Protein AF-A0A7C4WEC2-F1 (afdb_monomer_lite)

Foldseek 3Di:
DPPPDDDPPVRVVVCCCVPPLVVLLVLCVVVVLCVLPPPDDSVRLSVVLVVQLVVCCVVPNPPDDSSNSSVVCSVVPRPHCVVVVVVVVVVVVVVVVPDDDDDDDDDD

Structure (mmCIF, N/CA/C/O backbone):
data_AF-A0A7C4WEC2-F1
#
_entry.id   AF-A0A7C4WEC2-F1
#
loop_
_atom_site.group_PDB
_atom_site.id
_atom_site.type_symbol
_atom_site.label_atom_id
_atom_site.label_alt_id
_atom_site.label_comp_id
_atom_site.label_asym_id
_atom_site.label_entity_id
_atom_site.label_seq_id
_atom_site.pdbx_PDB_ins_code
_atom_site.Cartn_x
_atom_site.Cartn_y
_atom_site.Cartn_z
_atom_site.occupancy
_atom_site.B_iso_or_equiv
_atom_site.auth_seq_id
_atom_site.auth_comp_id
_atom_site.auth_asym_id
_atom_site.auth_atom_id
_atom_site.pdbx_PDB_model_num
ATOM 1 N N . LEU A 1 1 ? -14.549 17.488 13.414 1.00 42.41 1 LEU A N 1
ATOM 2 C CA . LEU A 1 1 ? -14.752 17.364 14.873 1.00 42.41 1 LEU A CA 1
ATOM 3 C C . LEU A 1 1 ? -14.385 15.939 15.249 1.00 42.41 1 LEU A C 1
ATOM 5 O O . LEU A 1 1 ? -15.150 15.036 14.935 1.00 42.41 1 LEU A O 1
ATOM 9 N N . GLU A 1 2 ? -13.207 15.727 15.833 1.00 53.84 2 GLU A N 1
ATOM 10 C CA . GLU A 1 2 ? -12.892 14.465 16.514 1.00 53.84 2 GLU A CA 1
ATOM 11 C C . GLU A 1 2 ? -13.814 14.369 17.733 1.00 53.84 2 GLU A C 1
ATOM 13 O O . GLU A 1 2 ? -13.787 15.240 18.600 1.00 53.84 2 GLU A O 1
ATOM 18 N N . GLN A 1 3 ? -14.707 13.378 17.769 1.00 62.59 3 GLN A N 1
ATOM 19 C CA . GLN A 1 3 ? -15.769 13.332 18.782 1.00 62.59 3 GLN A CA 1
ATOM 20 C C . GLN A 1 3 ? -15.299 12.873 20.173 1.00 62.59 3 GLN A C 1
ATOM 22 O O . GLN A 1 3 ? -16.138 12.730 21.055 1.00 62.59 3 GLN A O 1
ATOM 27 N N . GLY A 1 4 ? -13.997 12.657 20.404 1.00 62.19 4 GLY A N 1
ATOM 28 C CA . GLY A 1 4 ? -13.445 12.357 21.736 1.00 62.19 4 GLY A CA 1
ATOM 29 C C . GLY A 1 4 ? -14.090 11.164 22.456 1.00 62.19 4 GLY A C 1
ATOM 30 O O . GLY A 1 4 ? -13.958 11.048 23.672 1.00 62.19 4 GLY A O 1
ATOM 31 N N . ARG A 1 5 ? -14.818 10.307 21.729 1.00 70.88 5 ARG A N 1
ATOM 32 C CA . ARG A 1 5 ? -15.446 9.101 22.265 1.00 70.88 5 ARG A CA 1
ATOM 33 C C . ARG A 1 5 ? -14.468 7.946 22.170 1.00 70.88 5 ARG A C 1
ATOM 35 O O . ARG A 1 5 ? -13.743 7.831 21.184 1.00 70.88 5 ARG A O 1
ATOM 42 N N . GLU A 1 6 ? -14.508 7.072 23.162 1.00 71.88 6 GLU A N 1
ATOM 43 C CA . GLU A 1 6 ? -13.896 5.756 23.055 1.00 71.88 6 GLU A CA 1
ATOM 44 C C . GLU A 1 6 ? -14.609 5.008 21.916 1.00 71.88 6 GLU A C 1
ATOM 46 O O . GLU A 1 6 ? -15.839 4.881 21.914 1.00 71.88 6 GLU A O 1
ATOM 51 N N . ILE A 1 7 ? -13.859 4.626 20.882 1.00 76.12 7 ILE A N 1
ATOM 52 C CA . ILE A 1 7 ? -14.384 3.852 19.756 1.00 76.12 7 ILE A CA 1
ATOM 53 C C . ILE A 1 7 ? -14.255 2.378 20.156 1.00 76.12 7 ILE A C 1
ATOM 55 O O . ILE A 1 7 ? -13.143 1.959 20.484 1.00 76.12 7 ILE A O 1
ATOM 59 N N . PRO A 1 8 ? -15.351 1.597 20.167 1.00 88.44 8 PRO A N 1
ATOM 60 C CA . PRO A 1 8 ? -15.278 0.155 20.363 1.00 88.44 8 PRO A CA 1
ATOM 61 C C . PRO A 1 8 ? -14.254 -0.473 19.414 1.00 88.44 8 PRO A C 1
ATOM 63 O O . PRO A 1 8 ? -14.180 -0.086 18.249 1.00 88.44 8 PRO A O 1
ATOM 66 N N . GLU A 1 9 ? -13.486 -1.448 19.895 1.00 84.06 9 GLU A N 1
ATOM 67 C CA . GLU A 1 9 ? -12.401 -2.073 19.126 1.00 84.06 9 GLU A CA 1
ATOM 68 C C . GLU A 1 9 ? -12.876 -2.580 17.755 1.00 84.06 9 GLU A C 1
ATOM 70 O O . GLU A 1 9 ? -12.265 -2.259 16.738 1.00 84.06 9 GLU A O 1
ATOM 75 N N . ASP A 1 10 ? -14.026 -3.257 17.711 1.00 89.56 10 ASP A N 1
ATOM 76 C CA . ASP A 1 10 ? -14.637 -3.743 16.468 1.00 89.56 10 ASP A CA 1
ATOM 77 C C . ASP A 1 10 ? -14.892 -2.613 15.458 1.00 89.56 10 ASP A C 1
ATOM 79 O O . ASP A 1 10 ? -14.642 -2.760 14.263 1.00 89.56 10 ASP A O 1
ATOM 83 N N . GLU A 1 11 ? -15.358 -1.457 15.935 1.00 90.50 11 GLU A N 1
ATOM 84 C CA . GLU A 1 11 ? -15.617 -0.292 15.089 1.00 90.50 11 GLU A CA 1
ATOM 85 C C . GLU A 1 11 ? -14.307 0.330 14.584 1.00 90.50 11 GLU A C 1
ATOM 87 O O . GLU A 1 11 ? -14.224 0.733 13.424 1.00 90.50 11 GLU A O 1
ATOM 92 N N . ALA A 1 12 ? -13.264 0.363 15.418 1.00 90.69 12 ALA A N 1
ATOM 93 C CA . ALA A 1 12 ? -11.951 0.864 15.024 1.00 90.69 12 ALA A CA 1
ATOM 94 C C . ALA A 1 12 ? -11.292 -0.031 13.962 1.00 90.69 12 ALA A C 1
ATOM 96 O O . ALA A 1 12 ? -10.729 0.482 12.993 1.00 90.69 12 ALA A O 1
ATOM 97 N N . VAL A 1 13 ? -11.394 -1.356 14.112 1.00 93.62 13 VAL A N 1
ATOM 98 C CA . VAL A 1 13 ? -10.849 -2.324 13.148 1.00 93.62 13 VAL A CA 1
ATOM 99 C C . VAL A 1 13 ? -11.589 -2.241 11.816 1.00 93.62 13 VAL A C 1
ATOM 101 O O . VAL A 1 13 ? -10.935 -2.192 10.776 1.00 93.62 13 VAL A O 1
ATOM 104 N N . ILE A 1 14 ? -12.926 -2.169 11.828 1.00 95.88 14 ILE A N 1
ATOM 105 C CA . ILE A 1 14 ? -13.725 -2.003 10.602 1.00 95.88 14 ILE A CA 1
ATOM 106 C C . ILE A 1 14 ? -13.356 -0.695 9.901 1.00 95.88 14 ILE A C 1
ATOM 108 O O . ILE A 1 14 ? -13.067 -0.694 8.709 1.00 95.88 14 ILE A O 1
ATOM 112 N N . HIS A 1 15 ? -13.287 0.409 10.644 1.00 95.19 15 HIS A N 1
ATOM 113 C CA . HIS A 1 15 ? -12.917 1.693 10.063 1.00 95.19 15 HIS A CA 1
ATOM 114 C C . HIS A 1 15 ? -11.505 1.667 9.462 1.00 95.19 15 HIS A C 1
ATOM 116 O O . HIS A 1 15 ? -11.290 2.200 8.378 1.00 95.19 15 HIS A O 1
ATOM 122 N N . TRP A 1 16 ? -10.529 1.051 10.135 1.00 95.62 16 TRP A N 1
ATOM 123 C CA . TRP A 1 16 ? -9.184 0.887 9.578 1.00 95.62 16 TRP A CA 1
ATOM 124 C C . TRP A 1 16 ? -9.186 0.017 8.315 1.00 95.62 16 TRP A C 1
ATOM 126 O O . TRP A 1 16 ? -8.506 0.350 7.343 1.00 95.62 16 TRP A O 1
ATOM 136 N N . TYR A 1 17 ? -9.971 -1.063 8.311 1.00 97.50 17 TYR A N 1
ATOM 137 C CA . TYR A 1 17 ? -10.121 -1.923 7.144 1.00 97.50 17 TYR A CA 1
ATOM 138 C C . TYR A 1 17 ? -10.636 -1.122 5.942 1.00 97.50 17 TYR A C 1
ATOM 140 O O . TYR A 1 17 ? -9.998 -1.137 4.892 1.00 97.50 17 TYR A O 1
ATOM 148 N N . ASP A 1 18 ? -11.716 -0.362 6.120 1.00 97.56 18 ASP A N 1
ATOM 149 C CA . ASP A 1 18 ? -12.356 0.398 5.043 1.00 97.56 18 ASP A CA 1
ATOM 150 C C . ASP A 1 18 ? -11.535 1.619 4.595 1.00 97.56 18 ASP A C 1
ATOM 152 O O . ASP A 1 18 ? -11.497 1.940 3.410 1.00 97.56 18 ASP A O 1
ATOM 156 N N . ALA A 1 19 ? -10.886 2.322 5.528 1.00 96.00 19 ALA A N 1
ATOM 157 C CA . ALA A 1 19 ? -10.249 3.613 5.254 1.00 96.00 19 ALA A CA 1
ATOM 158 C C . ALA A 1 19 ? -8.740 3.536 4.976 1.00 96.00 19 ALA A C 1
ATOM 160 O O . ALA A 1 19 ? -8.170 4.510 4.485 1.00 96.00 19 ALA A O 1
ATOM 161 N N . VAL A 1 20 ? -8.075 2.429 5.325 1.00 95.56 20 VAL A N 1
ATOM 162 C CA . VAL A 1 20 ? -6.610 2.300 5.215 1.00 95.56 20 VAL A CA 1
ATOM 163 C C . VAL A 1 20 ? -6.212 1.052 4.440 1.00 95.56 20 VAL A C 1
ATOM 165 O O . VAL A 1 20 ? -5.474 1.156 3.464 1.00 95.56 20 VAL A O 1
ATOM 168 N N . TYR A 1 21 ? -6.697 -0.123 4.849 1.00 98.12 21 TYR A N 1
ATOM 169 C CA . TYR A 1 21 ? -6.296 -1.385 4.223 1.00 98.12 21 TYR A CA 1
ATOM 170 C C . TYR A 1 21 ? -6.895 -1.553 2.824 1.00 98.12 21 TYR A C 1
ATOM 172 O O . TYR A 1 21 ? -6.163 -1.756 1.854 1.00 98.12 21 TYR A O 1
ATOM 180 N N . LEU A 1 22 ? -8.221 -1.447 2.713 1.00 98.50 22 LEU A N 1
ATOM 181 C CA . LEU A 1 22 ? -8.945 -1.685 1.471 1.00 98.50 22 LEU A CA 1
ATOM 182 C C . LEU A 1 22 ? -8.507 -0.751 0.328 1.00 98.50 22 LEU A C 1
ATOM 184 O O . LEU A 1 22 ? -8.243 -1.288 -0.744 1.00 98.50 22 LEU A O 1
ATOM 188 N N . PRO A 1 23 ? -8.306 0.569 0.524 1.00 98.38 23 PRO A N 1
ATOM 189 C CA . PRO A 1 23 ? -7.863 1.454 -0.557 1.00 98.38 23 PRO A CA 1
ATOM 190 C C . PRO A 1 23 ? -6.516 1.044 -1.171 1.00 98.38 23 PRO A C 1
ATOM 192 O O . PRO A 1 23 ? -6.331 1.091 -2.383 1.00 98.38 23 PRO A O 1
ATOM 195 N N . VAL A 1 24 ? -5.569 0.580 -0.349 1.00 98.44 24 VAL A N 1
ATOM 196 C CA . VAL A 1 24 ? -4.263 0.108 -0.843 1.00 98.44 24 VAL A CA 1
ATOM 197 C C . VAL A 1 24 ? -4.406 -1.236 -1.560 1.00 98.44 24 VAL A C 1
ATOM 199 O O . VAL A 1 24 ? -3.771 -1.468 -2.586 1.00 98.44 24 VAL A O 1
ATOM 202 N N . VAL A 1 25 ? -5.269 -2.123 -1.060 1.00 98.62 25 VAL A N 1
ATOM 203 C CA . VAL A 1 25 ? -5.587 -3.385 -1.744 1.00 98.62 25 VAL A CA 1
ATOM 204 C C . VAL A 1 25 ? -6.277 -3.144 -3.087 1.00 98.62 25 VAL A C 1
ATOM 206 O O . VAL A 1 25 ? -5.998 -3.856 -4.051 1.00 98.62 25 VAL A O 1
ATOM 209 N N . GLU A 1 26 ? -7.143 -2.140 -3.185 1.00 98.69 26 GLU A N 1
ATOM 210 C CA . GLU A 1 26 ? -7.767 -1.736 -4.444 1.00 98.69 26 GLU A CA 1
ATOM 211 C C . GLU A 1 26 ? -6.715 -1.272 -5.453 1.00 98.69 26 GLU A C 1
ATOM 213 O O . GLU A 1 26 ? -6.704 -1.796 -6.562 1.00 98.69 26 GLU A O 1
ATOM 218 N N . ILE A 1 27 ? -5.742 -0.451 -5.045 1.00 98.56 27 ILE A N 1
ATOM 219 C CA . ILE A 1 27 ? -4.591 -0.083 -5.890 1.00 98.56 27 ILE A CA 1
ATOM 220 C C . ILE A 1 27 ? -3.831 -1.332 -6.377 1.00 98.56 27 ILE A C 1
ATOM 222 O O . ILE A 1 27 ? -3.545 -1.468 -7.568 1.00 98.56 27 ILE A O 1
ATOM 226 N N . ILE A 1 28 ? -3.529 -2.283 -5.482 1.00 98.19 28 ILE A N 1
ATOM 227 C CA . ILE A 1 28 ? -2.846 -3.541 -5.843 1.00 98.19 28 ILE A CA 1
ATOM 228 C C . ILE A 1 28 ? -3.626 -4.300 -6.929 1.00 98.19 28 ILE A C 1
ATOM 230 O O . ILE A 1 28 ? -3.020 -4.830 -7.865 1.00 98.19 28 ILE A O 1
ATOM 234 N N . ARG A 1 29 ? -4.958 -4.355 -6.814 1.00 98.06 29 ARG A N 1
ATOM 235 C CA . ARG A 1 29 ? -5.845 -5.048 -7.762 1.00 98.06 29 ARG A CA 1
ATOM 236 C C . ARG A 1 29 ? -5.973 -4.308 -9.087 1.00 98.06 29 ARG A C 1
ATOM 238 O O . ARG A 1 29 ? -5.856 -4.939 -10.133 1.00 98.06 29 ARG A O 1
ATOM 245 N N . GLU A 1 30 ? -6.207 -3.001 -9.045 1.00 98.12 30 GLU A N 1
ATOM 246 C CA . GLU A 1 30 ? -6.396 -2.149 -10.224 1.00 98.12 30 GLU A CA 1
ATOM 247 C C . GLU A 1 30 ? -5.170 -2.166 -11.136 1.00 98.12 30 GLU A C 1
ATOM 249 O O . GLU A 1 30 ? -5.305 -2.246 -12.359 1.00 98.12 30 GLU A O 1
ATOM 254 N N . HIS A 1 31 ? -3.975 -2.184 -10.542 1.00 96.25 31 HIS A N 1
ATOM 255 C CA . HIS A 1 31 ? -2.708 -2.236 -11.272 1.00 96.25 31 HIS A CA 1
ATOM 256 C C . HIS A 1 31 ? -2.174 -3.653 -11.505 1.00 96.25 31 HIS A C 1
ATOM 258 O O . HIS A 1 31 ? -1.106 -3.813 -12.098 1.00 96.25 31 HIS A O 1
ATOM 264 N N . GLY A 1 32 ? -2.885 -4.687 -11.041 1.00 96.00 32 GLY A N 1
ATOM 265 C CA . GLY A 1 32 ? -2.474 -6.084 -11.196 1.00 96.00 32 GLY A CA 1
ATOM 266 C C . GLY A 1 32 ? -1.121 -6.405 -10.553 1.00 96.00 32 GLY A C 1
ATOM 267 O O . GLY A 1 32 ? -0.410 -7.286 -11.033 1.00 96.00 32 GLY A O 1
ATOM 268 N N . LEU A 1 33 ? -0.742 -5.704 -9.476 1.00 95.06 33 LEU A N 1
ATOM 269 C CA . LEU A 1 33 ? 0.624 -5.756 -8.936 1.00 95.06 33 LEU A CA 1
ATOM 270 C C . LEU A 1 33 ? 1.020 -7.157 -8.461 1.00 95.06 33 LEU A C 1
ATOM 272 O O . LEU A 1 33 ? 2.187 -7.520 -8.545 1.00 95.06 33 LEU A O 1
ATOM 276 N N . LEU A 1 34 ? 0.066 -7.983 -8.022 1.00 94.75 34 LEU A N 1
ATOM 277 C CA . LEU A 1 34 ? 0.345 -9.363 -7.610 1.00 94.75 34 LEU A CA 1
ATOM 278 C C . LEU A 1 34 ? 0.973 -10.234 -8.707 1.00 94.75 34 LEU A C 1
ATOM 280 O O . LEU A 1 34 ? 1.642 -11.217 -8.388 1.00 94.75 34 LEU A O 1
ATOM 284 N N . GLU A 1 35 ? 0.790 -9.897 -9.984 1.00 92.31 35 GLU A N 1
ATOM 285 C CA . GLU A 1 35 ? 1.395 -10.647 -11.090 1.00 92.31 35 GLU A CA 1
ATOM 286 C C . GLU A 1 35 ? 2.932 -10.596 -11.071 1.00 92.31 35 GLU A C 1
ATOM 288 O O . GLU A 1 35 ? 3.585 -11.532 -11.550 1.00 92.31 35 GLU A O 1
ATOM 293 N N . ASP A 1 36 ? 3.495 -9.547 -10.469 1.00 90.25 36 ASP A N 1
ATOM 294 C CA . ASP A 1 36 ? 4.934 -9.323 -10.336 1.00 90.25 36 ASP A CA 1
ATOM 295 C C . ASP A 1 36 ? 5.544 -10.016 -9.099 1.00 90.25 36 ASP A C 1
ATOM 297 O O . ASP A 1 36 ? 6.770 -10.125 -8.994 1.00 90.25 36 ASP A O 1
ATOM 301 N N . PHE A 1 37 ? 4.699 -10.524 -8.189 1.00 93.50 37 PHE A N 1
ATOM 302 C CA . PHE A 1 37 ? 5.074 -11.099 -6.890 1.00 93.50 37 PHE A CA 1
ATOM 303 C C . PHE A 1 37 ? 4.468 -12.506 -6.702 1.00 93.50 37 PHE A C 1
ATOM 305 O O . PHE A 1 37 ? 3.501 -12.699 -5.955 1.00 93.50 37 PHE A O 1
ATOM 312 N N . PRO A 1 38 ? 5.011 -13.533 -7.379 1.00 91.06 38 PRO A N 1
ATOM 313 C CA . PRO A 1 38 ? 4.474 -14.890 -7.341 1.00 91.06 38 PRO A CA 1
ATOM 314 C C . PRO A 1 38 ? 4.485 -15.474 -5.922 1.00 91.06 38 PRO A C 1
ATOM 316 O O . PRO A 1 38 ? 5.481 -15.438 -5.207 1.00 91.06 38 PRO A O 1
ATOM 319 N N . GLY A 1 39 ? 3.370 -16.085 -5.523 1.00 92.12 39 GLY A N 1
ATOM 320 C CA . GLY A 1 39 ? 3.248 -16.714 -4.203 1.00 92.12 39 GLY A CA 1
ATOM 321 C C . GLY A 1 39 ? 3.080 -15.729 -3.044 1.00 92.12 39 GLY A C 1
ATOM 322 O O . GLY A 1 39 ? 3.095 -16.162 -1.894 1.00 92.12 39 GLY A O 1
ATOM 323 N N . ARG A 1 40 ? 2.902 -14.434 -3.331 1.00 96.56 40 ARG A N 1
ATOM 324 C CA . ARG A 1 40 ? 2.547 -13.413 -2.341 1.00 96.56 40 ARG A CA 1
ATOM 325 C C . ARG A 1 40 ? 1.052 -13.135 -2.355 1.00 96.56 40 ARG A C 1
ATOM 327 O O . ARG A 1 40 ? 0.343 -13.482 -3.3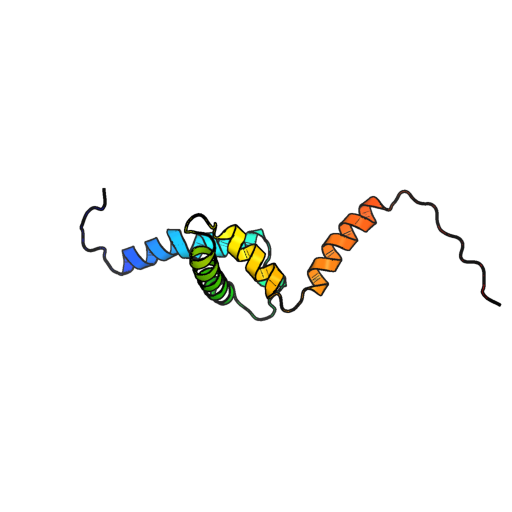00 1.00 96.56 40 ARG A O 1
ATOM 334 N N . THR A 1 41 ? 0.580 -12.522 -1.280 1.00 98.06 41 THR A N 1
ATOM 335 C CA . THR A 1 41 ? -0.812 -12.113 -1.098 1.00 98.06 41 THR A CA 1
ATOM 336 C C . THR A 1 41 ? -0.942 -10.593 -1.079 1.00 98.06 41 THR A C 1
ATOM 338 O O . THR A 1 41 ? 0.032 -9.871 -0.882 1.00 98.06 41 THR A O 1
ATOM 341 N N . GLU A 1 42 ? -2.168 -10.093 -1.237 1.00 98.12 42 GLU A N 1
ATOM 342 C CA . GLU A 1 42 ? -2.465 -8.657 -1.116 1.00 98.12 42 GLU A CA 1
ATOM 343 C C . GLU A 1 42 ? -2.064 -8.107 0.258 1.00 98.12 42 GLU A C 1
ATOM 345 O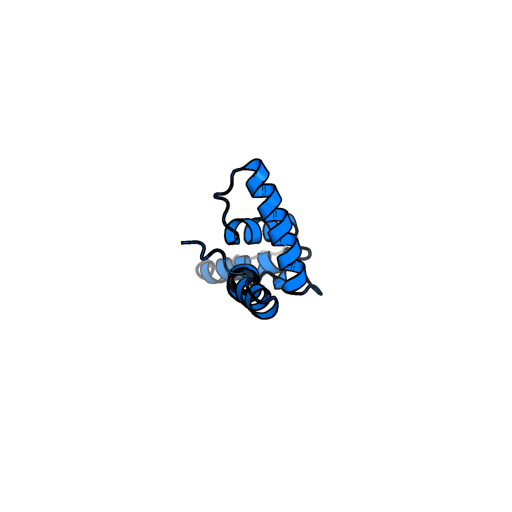 O . GLU A 1 42 ? -1.612 -6.974 0.358 1.00 98.12 42 GLU A O 1
ATOM 350 N N . ALA A 1 43 ? -2.180 -8.919 1.316 1.00 98.12 43 ALA A N 1
ATOM 351 C CA . ALA A 1 43 ? -1.746 -8.541 2.655 1.00 98.12 43 ALA A CA 1
ATOM 352 C C . ALA A 1 43 ? -0.217 -8.403 2.763 1.00 98.12 43 ALA A C 1
ATOM 354 O O . ALA A 1 43 ? 0.253 -7.490 3.437 1.00 98.12 43 ALA A O 1
ATOM 355 N N . ASP A 1 44 ? 0.552 -9.261 2.082 1.00 98.06 44 ASP A N 1
ATOM 356 C CA . ASP A 1 44 ? 2.015 -9.142 2.047 1.00 98.06 44 ASP A CA 1
ATOM 357 C C . ASP A 1 44 ? 2.432 -7.846 1.342 1.00 98.06 44 ASP A C 1
ATOM 359 O O . ASP A 1 44 ? 3.208 -7.063 1.888 1.00 98.06 44 ASP A O 1
ATOM 363 N N . LEU A 1 45 ? 1.858 -7.585 0.160 1.00 97.88 45 LEU A N 1
ATOM 364 C CA . LEU A 1 45 ? 2.133 -6.365 -0.601 1.00 97.88 45 LEU A CA 1
ATOM 365 C C . LEU A 1 45 ? 1.688 -5.117 0.163 1.00 97.88 45 LEU A C 1
ATOM 367 O O . LEU A 1 45 ? 2.428 -4.141 0.187 1.00 97.88 45 LEU A O 1
ATOM 371 N N . TYR A 1 46 ? 0.529 -5.151 0.825 1.00 98.44 46 TYR A N 1
ATOM 372 C CA . TYR A 1 46 ? 0.063 -4.053 1.673 1.00 98.44 46 TYR A CA 1
ATOM 373 C C . TYR A 1 46 ? 1.117 -3.665 2.715 1.00 98.44 46 TYR A C 1
ATOM 375 O O . TYR A 1 46 ? 1.453 -2.489 2.837 1.00 98.44 46 TYR A O 1
ATOM 383 N N . LEU A 1 47 ? 1.672 -4.642 3.443 1.00 98.38 47 LEU A N 1
ATOM 384 C CA . LEU A 1 47 ? 2.672 -4.361 4.475 1.00 98.38 47 LEU A CA 1
ATOM 385 C C . LEU A 1 47 ? 3.916 -3.690 3.890 1.00 98.38 47 LEU A C 1
ATOM 387 O O . LEU A 1 47 ? 4.409 -2.720 4.462 1.00 98.38 47 LEU A O 1
ATOM 391 N N . TRP A 1 48 ? 4.402 -4.171 2.748 1.00 98.31 48 TRP A N 1
ATOM 392 C CA . TRP A 1 48 ? 5.593 -3.602 2.122 1.00 98.31 48 TRP A CA 1
ATOM 393 C C . TRP A 1 48 ? 5.351 -2.229 1.503 1.00 98.31 48 TRP A C 1
ATOM 395 O O . TRP A 1 48 ? 6.188 -1.344 1.646 1.00 98.31 48 TRP A O 1
ATOM 405 N N . ILE A 1 49 ? 4.198 -2.023 0.868 1.00 98.31 49 ILE A N 1
ATOM 406 C CA . ILE A 1 49 ? 3.818 -0.730 0.295 1.00 98.31 49 ILE A CA 1
ATOM 407 C C . ILE A 1 49 ? 3.661 0.313 1.400 1.00 98.31 49 ILE A C 1
ATOM 409 O O . ILE A 1 49 ? 4.100 1.444 1.228 1.00 98.31 49 ILE A O 1
ATOM 413 N N . MET A 1 50 ? 3.083 -0.049 2.548 1.00 98.25 50 MET A N 1
ATOM 414 C CA . MET A 1 50 ? 2.938 0.880 3.671 1.00 98.25 50 MET A CA 1
ATOM 415 C C . MET A 1 50 ? 4.280 1.242 4.319 1.00 98.25 50 MET A C 1
ATOM 417 O O . MET A 1 50 ? 4.478 2.405 4.672 1.00 98.25 50 MET A O 1
ATOM 421 N N . ASP A 1 51 ? 5.205 0.286 4.446 1.00 98.38 51 ASP A N 1
ATOM 422 C CA . ASP A 1 51 ? 6.572 0.551 4.919 1.00 98.38 51 ASP A CA 1
ATOM 423 C C . ASP A 1 51 ? 7.333 1.463 3.941 1.00 98.38 51 ASP A C 1
ATOM 425 O O . ASP A 1 51 ? 7.951 2.455 4.332 1.00 98.38 51 ASP A O 1
ATOM 429 N N . HIS A 1 52 ? 7.191 1.198 2.641 1.00 98.06 52 HIS A N 1
ATOM 430 C CA . HIS A 1 52 ? 7.778 2.018 1.587 1.00 98.06 52 HIS A CA 1
ATOM 431 C C . HIS A 1 52 ? 7.178 3.425 1.537 1.00 98.06 52 HIS A C 1
ATOM 433 O O . HIS A 1 52 ? 7.904 4.410 1.447 1.00 98.06 52 HIS A O 1
ATOM 439 N N . LEU A 1 53 ? 5.856 3.550 1.677 1.00 98.25 53 LEU A N 1
ATOM 440 C CA . LEU A 1 53 ? 5.165 4.834 1.773 1.00 98.25 53 LEU A CA 1
ATOM 441 C C . LEU A 1 53 ? 5.658 5.639 2.978 1.00 98.25 53 LEU A C 1
ATOM 443 O O . LEU A 1 53 ? 5.881 6.842 2.857 1.00 98.25 53 LEU A O 1
ATOM 447 N N . TYR A 1 54 ? 5.838 4.991 4.132 1.00 97.88 54 TYR A N 1
ATOM 448 C CA . TYR A 1 54 ? 6.416 5.631 5.310 1.00 97.88 54 TYR A CA 1
ATOM 449 C C . TYR A 1 54 ? 7.821 6.165 5.009 1.00 97.88 54 TYR A C 1
ATOM 451 O O . TYR A 1 54 ? 8.086 7.346 5.236 1.00 97.88 54 TYR A O 1
ATOM 459 N N . TYR A 1 55 ? 8.688 5.341 4.414 1.00 97.88 55 TYR A N 1
ATOM 460 C CA . TYR A 1 55 ? 10.023 5.764 3.995 1.00 97.88 55 TYR A CA 1
ATOM 461 C C . TYR A 1 55 ? 9.986 6.955 3.022 1.00 97.88 55 TYR A C 1
ATOM 463 O O . TYR A 1 55 ? 10.685 7.948 3.229 1.00 97.88 55 TYR A O 1
ATOM 471 N N . LEU A 1 56 ? 9.146 6.900 1.987 1.00 97.81 56 LEU A N 1
ATOM 472 C CA . LEU A 1 56 ? 9.018 7.983 1.013 1.00 97.81 56 LEU A CA 1
ATOM 473 C C . LEU A 1 56 ? 8.516 9.275 1.663 1.00 97.81 56 LEU A C 1
ATOM 475 O O . LEU A 1 56 ? 8.994 10.353 1.315 1.00 97.81 56 LEU A O 1
ATOM 479 N N . ARG A 1 57 ? 7.597 9.190 2.629 1.00 98.06 57 ARG A N 1
ATOM 480 C CA . ARG A 1 57 ? 7.104 10.369 3.351 1.00 98.06 57 ARG A CA 1
ATOM 481 C C . ARG A 1 57 ? 8.153 10.993 4.263 1.00 98.06 57 ARG A C 1
ATOM 483 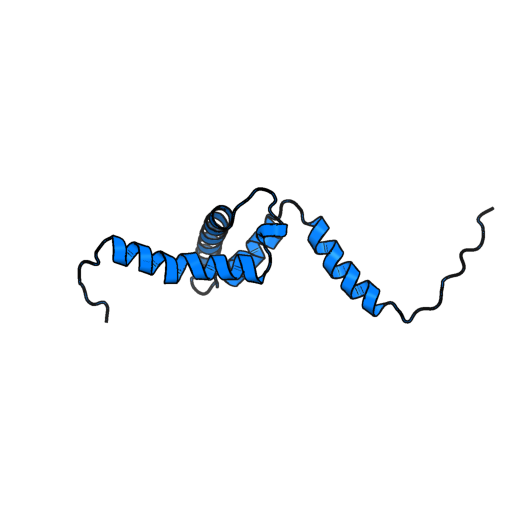O O . ARG A 1 57 ? 8.192 12.216 4.366 1.00 98.06 57 ARG A O 1
ATOM 490 N N . GLU A 1 58 ? 9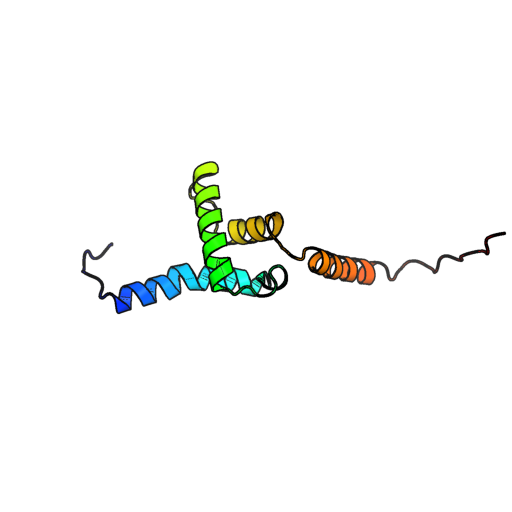.033 10.191 4.855 1.00 98.19 58 GLU A N 1
ATOM 491 C CA . GLU A 1 58 ? 10.175 10.705 5.623 1.00 98.19 58 GLU A CA 1
ATOM 492 C C . GLU A 1 58 ? 11.162 11.480 4.734 1.00 98.19 58 GLU A C 1
ATOM 494 O O . GLU A 1 58 ? 11.753 12.469 5.168 1.00 98.19 58 GLU A O 1
ATOM 499 N N . VAL A 1 59 ? 11.337 11.055 3.479 1.00 97.31 59 VAL A N 1
ATOM 500 C CA . VAL A 1 59 ? 12.300 11.663 2.546 1.00 97.31 59 VAL A CA 1
ATOM 501 C C . VAL A 1 59 ? 11.711 12.859 1.791 1.00 97.31 59 VAL A C 1
ATOM 503 O O . VAL A 1 59 ? 12.388 13.876 1.627 1.00 97.31 59 VAL A O 1
ATOM 506 N N . TYR A 1 60 ? 10.473 12.741 1.310 1.00 96.75 60 TYR A N 1
ATOM 507 C CA . TYR A 1 60 ? 9.860 13.679 0.364 1.00 96.75 60 TYR A CA 1
ATOM 508 C C . TYR A 1 60 ? 8.698 14.491 0.950 1.00 96.75 60 TYR A C 1
ATOM 510 O O . TYR A 1 60 ? 8.277 15.462 0.323 1.00 96.75 60 TYR A O 1
ATOM 518 N N . GLY A 1 61 ? 8.216 14.146 2.148 1.00 96.94 61 GLY A N 1
ATOM 519 C CA . GLY A 1 61 ? 7.110 14.822 2.829 1.00 96.94 61 GLY A CA 1
ATOM 520 C C . GLY A 1 61 ? 5.795 14.027 2.829 1.00 96.94 61 GLY A C 1
ATOM 521 O O . GLY A 1 61 ? 5.639 13.054 2.089 1.00 96.94 61 GLY A O 1
ATOM 522 N N . PRO A 1 62 ? 4.823 14.416 3.674 1.00 94.19 62 PRO A N 1
ATOM 523 C CA . PRO A 1 62 ? 3.578 13.672 3.891 1.00 94.19 62 PRO A CA 1
ATOM 524 C C . PRO A 1 62 ? 2.650 13.596 2.667 1.00 94.19 62 PRO A C 1
ATOM 526 O O . PRO A 1 62 ? 1.731 12.778 2.659 1.00 94.19 62 PRO A O 1
ATOM 529 N N . GLU A 1 63 ? 2.876 14.414 1.640 1.00 96.62 63 GLU A N 1
ATOM 530 C CA . GLU A 1 63 ? 2.067 14.493 0.420 1.00 96.62 63 GLU A CA 1
ATOM 531 C C . GLU A 1 63 ? 2.262 13.308 -0.536 1.00 96.62 63 GLU A C 1
ATOM 533 O O . GLU A 1 63 ? 1.524 13.200 -1.514 1.00 96.62 63 GLU A O 1
ATOM 538 N N . VAL A 1 64 ? 3.226 12.414 -0.278 1.00 96.69 64 VAL A N 1
ATOM 539 C CA . VAL A 1 64 ? 3.383 11.193 -1.079 1.00 96.69 64 VAL A CA 1
ATOM 540 C C . VAL A 1 64 ? 2.112 10.351 -0.980 1.00 96.69 64 VAL A C 1
ATOM 542 O O . VAL A 1 64 ? 1.647 10.004 0.116 1.00 96.69 64 VAL A O 1
ATOM 545 N N . ASP A 1 65 ? 1.560 10.038 -2.147 1.00 96.62 65 ASP A N 1
ATOM 546 C CA . ASP A 1 65 ? 0.321 9.291 -2.302 1.00 96.62 65 ASP A CA 1
ATOM 547 C C . ASP A 1 65 ? 0.558 7.765 -2.21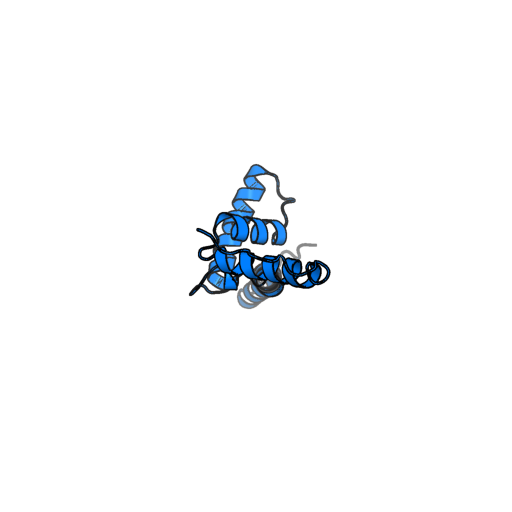3 1.00 96.62 65 ASP A C 1
ATOM 549 O O . ASP A 1 65 ? 1.585 7.280 -2.706 1.00 96.62 65 ASP A O 1
ATOM 553 N N . PRO A 1 66 ? -0.356 6.986 -1.597 1.00 97.25 66 PRO A N 1
ATOM 554 C CA . PRO A 1 66 ? -0.234 5.531 -1.517 1.00 97.25 66 PRO A CA 1
ATOM 555 C C . PRO A 1 66 ? -0.129 4.823 -2.873 1.00 97.25 66 PRO A C 1
ATOM 557 O O . PRO A 1 66 ? 0.591 3.831 -2.971 1.00 97.25 66 PRO A O 1
ATOM 560 N N . GLU A 1 67 ? -0.796 5.319 -3.919 1.00 98.25 67 GLU A N 1
ATOM 561 C CA . GLU A 1 67 ? -0.708 4.750 -5.268 1.00 98.25 67 GLU A CA 1
ATOM 562 C C . GLU A 1 67 ? 0.693 4.944 -5.847 1.00 98.25 67 GLU A C 1
ATOM 564 O O . GLU A 1 67 ? 1.297 3.998 -6.353 1.00 98.25 67 GLU A O 1
ATOM 569 N N . ALA A 1 68 ? 1.261 6.143 -5.686 1.00 97.75 68 ALA A N 1
ATOM 570 C CA . ALA A 1 68 ? 2.630 6.423 -6.107 1.00 97.75 68 ALA A CA 1
ATOM 571 C C . ALA A 1 68 ? 3.638 5.507 -5.394 1.00 97.75 68 ALA A C 1
ATOM 573 O O . ALA A 1 68 ? 4.526 4.953 -6.039 1.00 97.75 68 ALA A O 1
ATOM 574 N N . ALA A 1 69 ? 3.469 5.292 -4.085 1.00 98.06 69 ALA A N 1
ATOM 575 C CA . ALA A 1 69 ? 4.311 4.368 -3.329 1.00 98.06 69 ALA A CA 1
ATOM 576 C C . ALA A 1 69 ? 4.144 2.909 -3.784 1.00 98.06 69 ALA A C 1
ATOM 578 O O . ALA A 1 69 ? 5.132 2.183 -3.865 1.00 98.06 69 ALA A O 1
ATOM 579 N N . ALA A 1 70 ? 2.923 2.475 -4.110 1.00 97.94 70 ALA A N 1
ATOM 580 C CA . ALA A 1 70 ? 2.663 1.125 -4.603 1.00 97.94 70 ALA A CA 1
ATOM 581 C C . ALA A 1 70 ? 3.349 0.854 -5.948 1.00 97.94 70 ALA A C 1
ATOM 583 O O . ALA A 1 70 ? 3.973 -0.195 -6.133 1.00 97.94 70 ALA A O 1
ATOM 584 N N . LEU A 1 71 ? 3.254 1.809 -6.875 1.00 96.81 71 LEU A N 1
ATOM 585 C CA . LEU A 1 71 ? 3.874 1.712 -8.193 1.00 96.81 71 LEU A CA 1
ATOM 586 C C . LEU A 1 71 ? 5.400 1.753 -8.105 1.00 96.81 71 LEU A C 1
ATOM 588 O O . LEU A 1 71 ? 6.055 0.908 -8.712 1.00 96.81 71 LEU A O 1
ATOM 592 N N . ASP A 1 72 ? 5.952 2.669 -7.307 1.00 97.38 72 ASP A N 1
ATOM 593 C CA . ASP A 1 72 ? 7.396 2.778 -7.086 1.00 97.38 72 ASP A CA 1
ATOM 594 C C . ASP A 1 72 ? 7.958 1.517 -6.406 1.00 97.38 72 ASP A C 1
ATOM 596 O O . ASP A 1 72 ? 8.976 0.973 -6.833 1.00 97.38 72 ASP A O 1
ATOM 600 N N . TYR A 1 73 ? 7.249 0.967 -5.414 1.00 96.81 73 TYR A N 1
ATOM 601 C CA . TYR A 1 73 ? 7.631 -0.299 -4.792 1.00 96.81 73 TYR A CA 1
ATOM 602 C C . TYR A 1 73 ? 7.641 -1.449 -5.809 1.00 96.81 73 TYR A C 1
ATOM 604 O O . TYR A 1 73 ? 8.601 -2.218 -5.883 1.00 96.81 73 TYR A O 1
ATOM 612 N N . ALA A 1 74 ? 6.589 -1.567 -6.623 1.00 94.94 74 ALA A N 1
ATOM 613 C CA . ALA A 1 74 ? 6.513 -2.604 -7.646 1.00 94.94 74 ALA A CA 1
ATOM 614 C C . ALA A 1 74 ? 7.609 -2.446 -8.713 1.00 94.94 74 ALA A C 1
ATOM 616 O O . ALA A 1 74 ? 8.146 -3.445 -9.184 1.00 94.94 74 ALA A O 1
ATOM 617 N N . GLU A 1 75 ? 7.959 -1.217 -9.091 1.00 93.50 75 GLU A N 1
ATOM 618 C CA . GLU A 1 75 ? 9.052 -0.946 -10.027 1.00 93.50 75 GLU A CA 1
ATOM 619 C C . GLU A 1 75 ? 10.413 -1.371 -9.456 1.00 93.50 75 GLU A C 1
ATOM 621 O O . GLU A 1 75 ? 11.212 -1.992 -10.159 1.00 93.50 75 GLU A O 1
ATOM 626 N N . GLN A 1 76 ? 10.665 -1.093 -8.176 1.00 93.38 76 GLN A N 1
ATOM 627 C CA . GLN A 1 76 ? 11.959 -1.361 -7.547 1.00 93.38 76 GLN A CA 1
ATOM 628 C C . GLN A 1 76 ? 12.147 -2.818 -7.098 1.00 93.38 76 GLN A C 1
ATOM 630 O O . GLN A 1 76 ? 13.276 -3.315 -7.106 1.00 93.38 76 GLN A O 1
ATOM 635 N N . PHE A 1 77 ? 11.072 -3.509 -6.703 1.00 92.94 77 PHE A N 1
ATOM 636 C CA . PHE A 1 77 ? 11.163 -4.783 -5.976 1.00 92.94 77 PHE A CA 1
ATOM 637 C C . PHE A 1 77 ? 10.441 -5.970 -6.634 1.00 92.94 77 PHE A C 1
ATOM 639 O O . PHE A 1 77 ? 10.418 -7.051 -6.045 1.00 92.94 77 PHE A O 1
ATOM 646 N N . ALA A 1 78 ? 9.884 -5.821 -7.844 1.00 87.62 78 ALA A N 1
ATOM 647 C CA . ALA A 1 78 ? 9.248 -6.928 -8.567 1.00 87.62 78 ALA A CA 1
ATOM 648 C C . ALA A 1 78 ? 10.168 -8.159 -8.714 1.00 87.62 78 ALA A C 1
ATOM 650 O O . ALA A 1 78 ? 11.300 -8.065 -9.195 1.00 87.62 78 ALA A O 1
ATOM 651 N N . GLU A 1 79 ? 9.655 -9.347 -8.375 1.00 82.38 79 GLU A N 1
ATOM 652 C CA . GLU A 1 79 ? 10.412 -10.606 -8.445 1.00 82.38 79 GLU A CA 1
ATOM 653 C C . GLU A 1 79 ? 10.424 -11.195 -9.879 1.00 82.38 79 GLU A C 1
ATOM 655 O O . GLU A 1 79 ? 11.359 -11.910 -10.261 1.00 82.38 79 GLU A O 1
ATOM 660 N N . HIS A 1 80 ? 9.411 -10.895 -10.710 1.00 71.19 80 HIS A N 1
ATOM 661 C CA . HIS A 1 80 ? 9.282 -11.387 -12.097 1.00 71.19 80 HIS A CA 1
ATOM 662 C C . HIS A 1 80 ? 9.016 -10.288 -13.154 1.00 71.19 80 HIS A C 1
ATOM 664 O O . HIS A 1 80 ? 8.037 -10.361 -13.902 1.00 71.19 80 HIS A O 1
ATOM 670 N N . PRO A 1 81 ? 9.942 -9.331 -13.347 1.00 60.84 81 PRO A N 1
ATOM 671 C CA . PRO A 1 81 ? 9.747 -8.177 -14.240 1.00 60.84 81 PRO A CA 1
ATOM 672 C C . PRO A 1 81 ? 9.555 -8.546 -15.725 1.00 60.84 81 PRO A C 1
ATOM 674 O O . PRO A 1 81 ? 9.047 -7.756 -16.521 1.00 60.84 81 PRO A O 1
ATOM 677 N N . ILE A 1 82 ? 9.936 -9.765 -16.128 1.00 59.25 82 ILE A N 1
ATOM 678 C CA . ILE A 1 82 ? 9.894 -10.215 -17.528 1.00 59.25 82 ILE A CA 1
ATOM 679 C C . ILE A 1 82 ? 8.449 -10.350 -18.047 1.00 59.25 82 ILE A C 1
ATOM 681 O O . ILE A 1 82 ? 8.236 -10.204 -19.249 1.00 59.25 82 ILE A O 1
ATOM 685 N N . ARG A 1 83 ? 7.435 -10.566 -17.189 1.00 58.94 83 ARG A N 1
ATOM 686 C CA . ARG A 1 83 ? 6.025 -10.626 -17.633 1.00 58.94 83 ARG A CA 1
ATOM 687 C C . ARG A 1 83 ? 5.460 -9.253 -18.022 1.00 58.94 83 ARG A C 1
ATOM 689 O O . ARG A 1 83 ? 4.765 -9.178 -19.035 1.00 58.94 83 ARG A O 1
ATOM 696 N N . ARG A 1 84 ? 5.847 -8.178 -17.323 1.00 57.19 84 ARG A N 1
ATOM 697 C CA . ARG A 1 84 ? 5.522 -6.781 -17.684 1.00 57.19 84 ARG A CA 1
ATOM 698 C C . ARG A 1 84 ? 6.111 -6.354 -19.030 1.00 57.19 84 ARG A C 1
ATOM 700 O O . ARG A 1 84 ? 5.482 -5.616 -19.777 1.00 57.19 84 ARG A O 1
ATOM 707 N N . LEU A 1 85 ? 7.285 -6.869 -19.402 1.00 58.34 85 LEU A N 1
ATOM 708 C CA . LEU A 1 85 ? 7.879 -6.559 -20.708 1.00 58.34 85 LEU A CA 1
ATOM 709 C C . LEU A 1 85 ? 7.068 -7.149 -21.879 1.00 58.34 85 LEU A C 1
ATOM 711 O O . LEU A 1 85 ? 7.062 -6.582 -22.969 1.00 58.34 85 LEU A O 1
ATOM 715 N N . VAL A 1 86 ? 6.360 -8.268 -21.672 1.00 60.97 86 VAL A N 1
ATOM 716 C CA . VAL A 1 86 ? 5.576 -8.934 -22.729 1.00 60.97 86 VAL A CA 1
ATOM 717 C C . VAL A 1 86 ? 4.274 -8.184 -23.040 1.00 60.97 86 VAL A C 1
ATOM 719 O O . VAL A 1 86 ? 3.864 -8.158 -24.203 1.00 60.97 86 VAL A O 1
ATOM 722 N N . SER A 1 87 ? 3.629 -7.549 -22.053 1.00 58.69 87 SER A N 1
ATOM 723 C CA . SER A 1 87 ? 2.411 -6.754 -22.285 1.00 58.69 87 SER A CA 1
ATOM 724 C C . SER A 1 87 ? 2.698 -5.485 -23.101 1.00 58.69 87 SER A C 1
ATOM 726 O O . SER A 1 87 ? 1.938 -5.172 -24.021 1.00 58.69 87 SER A O 1
ATOM 728 N N . GLU A 1 88 ? 3.835 -4.828 -22.862 1.00 58.41 88 GLU A N 1
ATOM 729 C CA . GLU A 1 88 ? 4.296 -3.680 -23.657 1.00 58.41 88 GLU A CA 1
ATOM 730 C C . GLU A 1 88 ? 4.736 -4.088 -25.074 1.00 58.41 88 GLU A C 1
ATOM 732 O O . GLU A 1 88 ? 4.360 -3.449 -26.062 1.00 58.41 88 GLU A O 1
ATOM 737 N N . LEU A 1 89 ? 5.442 -5.217 -25.219 1.00 58.41 89 LEU A N 1
ATOM 738 C CA . LEU A 1 89 ? 5.802 -5.761 -26.536 1.00 58.41 89 LEU A CA 1
ATOM 739 C C . LEU A 1 89 ? 4.564 -6.095 -27.379 1.00 58.41 89 LEU A C 1
ATOM 741 O O . LEU A 1 89 ? 4.570 -5.881 -28.589 1.00 58.41 89 LEU A O 1
ATOM 745 N N . ARG A 1 90 ? 3.481 -6.577 -26.757 1.00 56.31 90 ARG A N 1
ATOM 746 C CA . ARG A 1 90 ? 2.227 -6.891 -27.456 1.00 56.31 90 ARG A CA 1
ATOM 747 C C . ARG A 1 90 ? 1.537 -5.635 -28.001 1.00 56.31 90 ARG A C 1
ATOM 749 O O . ARG A 1 90 ? 1.089 -5.656 -29.145 1.00 56.31 90 ARG A O 1
ATOM 756 N N . ARG A 1 91 ? 1.531 -4.532 -27.241 1.00 58.41 91 ARG A N 1
ATOM 757 C CA . ARG A 1 91 ? 1.030 -3.223 -27.707 1.00 58.41 91 ARG A CA 1
ATOM 758 C C . ARG A 1 91 ? 1.878 -2.651 -28.847 1.00 58.41 91 ARG A C 1
ATOM 760 O O . ARG A 1 91 ? 1.330 -2.125 -29.813 1.00 58.41 91 ARG A O 1
ATOM 767 N N . ALA A 1 92 ? 3.201 -2.805 -28.779 1.00 62.50 92 ALA A N 1
ATOM 768 C CA . ALA A 1 92 ? 4.103 -2.382 -29.851 1.00 62.50 92 ALA A CA 1
ATOM 769 C C . ALA A 1 92 ? 3.919 -3.212 -31.138 1.00 62.50 92 ALA A C 1
ATOM 771 O O . ALA A 1 92 ? 3.932 -2.658 -32.235 1.00 62.50 92 ALA A O 1
ATOM 772 N N . VAL A 1 93 ? 3.696 -4.526 -31.023 1.00 59.00 93 VAL A N 1
ATOM 773 C CA . VAL A 1 93 ? 3.491 -5.426 -32.173 1.00 59.00 93 VAL A CA 1
ATOM 774 C C . VAL A 1 93 ? 2.144 -5.184 -32.866 1.00 59.00 93 VAL A C 1
ATOM 776 O O . VAL A 1 93 ? 2.087 -5.219 -34.095 1.00 59.00 93 VAL A O 1
ATOM 779 N N . GLU A 1 94 ? 1.080 -4.849 -32.130 1.00 58.00 94 GLU A N 1
ATOM 780 C CA . GLU A 1 94 ? -0.205 -4.445 -32.728 1.00 58.00 94 GLU A CA 1
ATOM 781 C C . GLU A 1 94 ? -0.079 -3.134 -33.535 1.00 58.00 94 GLU A C 1
ATOM 783 O O . GLU A 1 94 ? -0.695 -3.006 -34.595 1.00 58.00 94 GLU A O 1
ATOM 788 N N . GLY A 1 95 ? 0.809 -2.219 -33.123 1.00 57.91 95 GLY A N 1
ATOM 789 C CA . GLY A 1 95 ? 1.158 -1.000 -33.868 1.00 57.91 95 GLY A CA 1
ATOM 790 C C . GLY A 1 95 ? 2.131 -1.190 -35.046 1.00 57.91 95 GLY A C 1
ATOM 791 O O . GLY A 1 95 ? 2.219 -0.314 -35.904 1.00 57.91 95 GLY A O 1
ATOM 792 N N . ILE A 1 96 ? 2.843 -2.322 -35.133 1.00 51.81 96 ILE A N 1
ATOM 793 C CA . ILE A 1 96 ? 3.854 -2.614 -36.176 1.00 51.81 96 ILE A CA 1
ATOM 794 C C . ILE A 1 96 ? 3.252 -3.262 -37.440 1.00 51.81 96 ILE A C 1
ATOM 796 O O . ILE A 1 96 ? 3.951 -3.440 -38.439 1.00 51.81 96 ILE A O 1
ATOM 800 N N . SER A 1 97 ? 1.942 -3.534 -37.473 1.00 51.66 97 SER A N 1
ATOM 801 C CA . SER A 1 97 ? 1.254 -4.200 -38.599 1.00 51.66 97 SER A CA 1
ATOM 802 C C . SER A 1 97 ? 1.252 -3.431 -39.945 1.00 51.66 97 SER A C 1
ATOM 804 O O . SER A 1 97 ? 0.524 -3.809 -40.860 1.00 51.66 97 SER A O 1
ATOM 806 N N . THR A 1 98 ? 2.064 -2.381 -40.122 1.00 57.47 98 THR A N 1
ATOM 807 C CA . THR A 1 98 ? 2.199 -1.613 -41.375 1.00 57.47 98 THR A CA 1
ATOM 808 C C . THR A 1 98 ? 3.592 -1.638 -42.023 1.00 57.47 98 THR A C 1
ATOM 810 O O . THR A 1 98 ? 3.864 -0.777 -42.859 1.00 57.47 98 THR A O 1
ATOM 813 N N . LEU A 1 99 ? 4.485 -2.586 -41.714 1.00 44.72 99 LEU A N 1
ATOM 814 C CA . LEU A 1 99 ? 5.764 -2.713 -42.441 1.00 44.72 99 LEU A CA 1
ATOM 815 C C . LEU A 1 99 ? 5.831 -3.986 -43.307 1.00 44.72 99 LEU A C 1
ATOM 817 O O . LEU A 1 99 ? 5.444 -5.059 -42.841 1.00 44.72 99 LEU A O 1
ATOM 821 N N . PRO A 1 100 ? 6.298 -3.886 -44.571 1.00 42.44 100 PRO A N 1
ATOM 822 C CA . PRO A 1 100 ? 6.359 -5.022 -45.487 1.00 42.44 100 PRO A CA 1
ATOM 823 C C . PRO A 1 100 ? 7.402 -6.055 -45.020 1.00 42.44 100 PRO A C 1
ATOM 825 O O . PRO A 1 100 ? 8.367 -5.690 -44.342 1.00 42.44 100 PRO A O 1
ATOM 828 N N . PRO A 1 101 ? 7.232 -7.344 -45.371 1.00 45.31 101 PRO A N 1
ATOM 829 C CA . PRO A 1 101 ? 8.111 -8.410 -44.904 1.00 45.31 101 PRO A CA 1
ATOM 830 C C . PRO A 1 101 ? 9.541 -8.197 -45.415 1.00 45.31 101 PRO A C 1
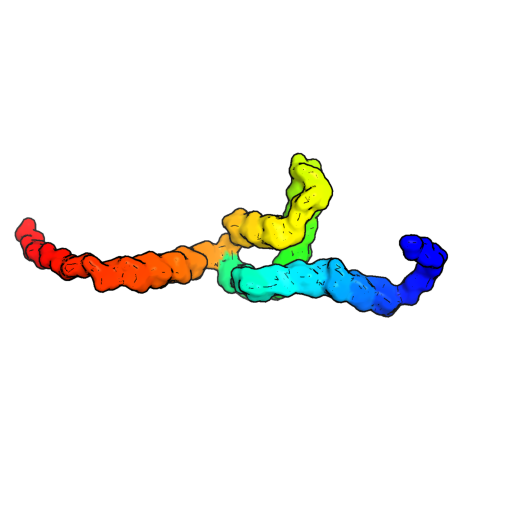ATOM 832 O O . PRO A 1 101 ? 9.771 -8.043 -46.613 1.00 45.31 101 PRO A O 1
ATOM 835 N N . MET A 1 102 ? 10.506 -8.196 -44.494 1.00 42.81 102 MET A N 1
ATOM 836 C CA . MET A 1 102 ? 11.933 -8.157 -44.811 1.00 42.81 102 MET A CA 1
ATOM 837 C C . MET A 1 102 ? 12.354 -9.492 -45.435 1.00 42.81 102 MET A C 1
ATOM 839 O O . MET A 1 102 ? 12.296 -10.533 -44.777 1.00 42.81 102 MET A O 1
ATOM 843 N N . GLU A 1 103 ? 12.789 -9.467 -46.696 1.00 49.72 103 GLU A N 1
ATOM 844 C CA . GLU A 1 103 ? 13.399 -10.625 -47.348 1.00 49.72 103 GLU A CA 1
ATOM 845 C C . GLU A 1 103 ? 14.746 -10.961 -46.693 1.00 49.72 103 GLU A C 1
ATOM 847 O O . GLU A 1 103 ? 15.673 -10.150 -46.667 1.00 49.72 103 GLU A O 1
ATOM 852 N N . VAL A 1 104 ? 14.863 -12.183 -46.169 1.00 50.38 104 VAL A N 1
ATOM 853 C CA . VAL A 1 104 ? 16.120 -12.729 -45.649 1.00 50.38 104 VAL A CA 1
ATOM 854 C C . VAL A 1 104 ? 16.771 -13.557 -46.757 1.00 50.38 104 VAL A C 1
ATOM 856 O O . VAL A 1 104 ? 16.376 -14.694 -47.008 1.00 50.38 104 VAL A O 1
ATOM 859 N N . GLY A 1 105 ? 17.761 -12.982 -47.442 1.00 42.06 105 GLY A N 1
ATOM 860 C CA . GLY A 1 105 ? 18.606 -13.708 -48.397 1.00 42.06 105 GLY A CA 1
ATOM 861 C C . GLY A 1 105 ? 19.555 -14.697 -47.693 1.00 42.06 105 GLY A C 1
ATOM 862 O O . GLY A 1 105 ? 19.945 -14.456 -46.546 1.00 42.06 105 GLY A O 1
ATOM 863 N N . PRO A 1 106 ? 19.939 -15.816 -48.337 1.00 46.16 106 PRO A N 1
ATOM 864 C CA . PRO A 1 106 ? 20.704 -16.873 -47.684 1.00 46.16 106 PRO A CA 1
ATOM 865 C C . PRO A 1 106 ? 22.157 -16.444 -47.439 1.00 46.16 106 PRO A C 1
ATOM 867 O O . PRO A 1 106 ? 22.798 -15.851 -48.306 1.00 46.16 106 PRO A O 1
ATOM 870 N N . LYS A 1 107 ? 22.689 -16.778 -46.257 1.00 46.66 107 LYS A N 1
ATOM 871 C CA . LYS A 1 107 ? 24.120 -16.662 -45.946 1.00 46.66 107 LYS A CA 1
ATOM 872 C C . LYS A 1 107 ? 24.890 -17.798 -46.630 1.00 46.66 107 LYS A C 1
ATOM 874 O O . LYS A 1 107 ? 24.611 -18.962 -46.348 1.00 46.66 107 LYS A O 1
ATOM 879 N N . THR A 1 108 ? 25.848 -17.449 -47.486 1.00 58.12 108 THR A N 1
ATOM 880 C CA . THR A 1 108 ? 27.000 -18.294 -47.861 1.00 58.12 108 THR A CA 1
ATOM 881 C C . THR A 1 108 ? 28.153 -18.084 -46.900 1.00 58.12 108 THR A C 1
ATOM 883 O O . THR A 1 108 ? 28.360 -16.909 -46.516 1.00 58.12 108 THR A O 1
#

Sequence (108 aa):
LEQGREIPEDEAVIHWYDAVYLPVVEIIREHGLLEDFPGRTEADLYLWIMDHLYYLREVYGPEVDPEAAALDYAEQFAEHPIRRLVSELRRAVEGISTLPPMEVGPKT

Secondary structure (DSSP, 8-state):
----PPPPHHHHHHHHIIIIIHHHHHHHHHTTGGGGSTT--HHHHHHHHHHHHHHHHHHH-TT--HHHHHHHHHHHH-S-THHHHHHHHHHHHHHTTTSPPPP-PPP-

pLDDT: mean 82.61, std 19.51, range [42.06, 98.69]

Radius of gyration: 21.78 Å; chains: 1; bounding box: 43×36×72 Å

=== Feature glossary ===
Feature key, reading from the visual/contextual features back to the raw sequence:

Rendered structure images. Structure images are PyMOL renders from six orthogonal camera directions. Cartoon representation draws helices as coils and strands as arrows; sticks shows the backbone as bonds; surface shows the solvent-excluded envelope. Rainbow coloring maps sequence position to hue (blue→red, N→C); chain coloring assigns a distinct color per polypeptide.

Contact-map, Ramachandran, and PAE plots. Three diagnostic plots accompany the record. The Cα contact map visualizes the tertiary structure as a 2D adjacency matrix (8 Å cutoff, sequence-local contacts suppressed). The Ramachandran plot shows the distribution of backbone (φ, ψ) torsions, with points in the α and β basins reflecting secondary structure content. The PAE plot shows AlphaFold's inter-residue confidence as a color matrix.

InterPro / GO / CATH / organism. The annotation block draws on four external resources. InterPro: which protein families and domains the sequence belongs to. GO: standardized terms for what the protein does, what process it participates in, and where in the cell it acts. CATH: which structural fold it has in the CATH hierarchy. Organism: the species of origin.

Nearest PDB structures. Structural nearest neighbors (via Foldseek easy-search vs the PDB). Reported per hit: target PDB id, E-value, and alignment TM-score. A TM-score above ~0.5 is the conventional threshold for 'same fold'.

Predicted aligned error. Predicted aligned error is AlphaFold's pairwise confidence. Unlike pLDDT (per-residue), PAE is per-residue-pair and captures whether two parts of the structure are correctly placed relative to each other. Units are ångströms of expected positional error.

Solvent-accessible surface area. SASA measures how much of the protein is reachable by solvent. It is computed by rolling a water-sized probe over the atomic surface and summing the exposed area (Å²). Per-residue SASA distinguishes core (buried, low SASA) from surface (exposed, high SASA) residues; total SASA is a whole-molecule size measure.

B-factor. Crystallographic B-factors measure how much each atom's electron density is smeared out, in Å². They rise in mobile loops and surface residues and fall in the buried interior. In AlphaFold models this column is repurposed to hold pLDDT instead.

pLDDT. For AlphaFold models, the B-factor field carries pLDDT — the model's own estimate of local accuracy on a 0–100 scale. Regions with pLDDT<50 should be treated as essentially unmodeled; they often correspond to intrinsically disordered segments.

Backbone torsions (φ/ψ). φ (phi) and ψ (psi) are the two rotatable backbone dihedrals per residue: φ is the C(i-1)–N–Cα–C torsion, ψ is the N–Cα–C–N(i+1) torsion, both in degrees on (−180°, 180°]. α-helical residues cluster near (−60°, −45°); β-strand residues near (−120°, +130°). A Ramachandran plot is simply a scatter of (φ, ψ) for every residue.

Radius of gyration, Cα contacts, bounding box. Radius of gyration (Rg) is the root-mean-square distance of Cα atoms from their centroid — a single number for overall size and compactness. A globular domain of N residues has Rg ≈ 2.2·N^0.38 Å; an extended or disordered chain has a much larger Rg. The Cα contact count is the number of residue pairs whose Cα atoms are within 8 Å and are more than four positions apart in sequence — a standard proxy for tertiary packing density. The bounding box is the smallest axis-aligned box enclosing all Cα atoms.

Secondary structure (3-state, P-SEA). Three-state secondary structure (P-SEA) collapses the eight DSSP classes into helix (a), strand (b), and coil (c). P-SEA assigns these from Cα geometry alone — distances and angles — without requiring backbone oxygens, so it works on any Cα trace.

Secondary structure (8-state, DSSP). Secondary structure is the local, repeating backbone conformation. DSSP classifies it into eight states by reading the hydrogen-bond network: three helix types (H, G, I), two β types (E, B), two non-regular types (T, S), and unstructured coil (-).

Foldseek 3Di. The Foldseek 3Di string encodes local tertiary geometry as a 20-letter alphabet — one character per residue — derived from the relative positions of nearby Cα atoms. Unlike the amino-acid sequence, 3Di is a direct function of the 3D structure, so two proteins with the same fold have similar 3Di strings even at low sequence identity.

mmCIF coordinates. Structure coordinates are given as an mmCIF _atom_site loop: one row per atom with element, residue name, chain id, sequence number, and x/y/z position in Å. Only the four main-chain atoms per residue are included here; side chains are omitted to keep the record compact.

Sequence. This is the polypeptide sequence — one letter per residue, N-terminus first. Length ranges from a few dozen residues for small domains to over a thousand for large multi-domain proteins.